Protein AF-S7NUN6-F1 (afdb_monomer_lite)

Structure (mmCIF, N/CA/C/O backbone):
data_AF-S7NUN6-F1
#
_entry.id   AF-S7NUN6-F1
#
loop_
_atom_site.group_PDB
_atom_site.id
_atom_site.type_symbol
_atom_site.label_atom_id
_atom_site.label_alt_id
_atom_site.label_comp_id
_atom_site.label_asym_id
_atom_site.label_entity_id
_atom_site.label_seq_id
_atom_site.pdbx_PDB_ins_code
_atom_site.Cartn_x
_atom_site.Cartn_y
_atom_site.Cartn_z
_atom_site.occupancy
_atom_site.B_iso_or_equiv
_atom_site.auth_seq_id
_atom_site.auth_comp_id
_atom_site.auth_asym_id
_atom_site.auth_atom_id
_atom_site.pdbx_PDB_model_num
ATOM 1 N N . MET A 1 1 ? 0.244 4.173 14.033 1.00 89.44 1 MET A N 1
ATOM 2 C CA . MET A 1 1 ? -1.055 3.771 13.438 1.00 89.44 1 MET A CA 1
ATOM 3 C C . MET A 1 1 ? -2.215 4.070 14.369 1.00 89.44 1 MET A C 1
ATOM 5 O O . MET A 1 1 ? -3.162 4.716 13.944 1.00 89.44 1 MET A O 1
ATOM 9 N N . THR A 1 2 ? -2.146 3.615 15.618 1.00 91.19 2 THR A N 1
ATOM 10 C CA . THR A 1 2 ? -3.173 3.882 16.636 1.00 91.19 2 THR A CA 1
ATOM 11 C C . THR A 1 2 ? -2.668 4.737 17.794 1.00 91.19 2 THR A C 1
ATOM 13 O O . THR A 1 2 ? -3.481 5.229 18.556 1.00 91.19 2 THR A O 1
ATOM 16 N N . GLN A 1 3 ? -1.354 4.930 17.935 1.00 90.62 3 GLN A N 1
ATOM 17 C CA . GLN A 1 3 ? -0.748 5.751 18.981 1.00 90.62 3 GLN A CA 1
ATOM 18 C C . GLN A 1 3 ? 0.265 6.749 18.391 1.00 90.62 3 GLN A C 1
ATOM 20 O O . GLN A 1 3 ? 0.891 6.427 17.373 1.00 90.62 3 GLN A O 1
ATOM 25 N N . PRO A 1 4 ? 0.436 7.930 19.023 1.00 92.12 4 PRO A N 1
ATOM 26 C CA . PRO A 1 4 ? -0.427 8.459 20.090 1.00 92.12 4 PRO A CA 1
ATOM 27 C C . PRO A 1 4 ? -1.812 8.879 19.561 1.00 92.12 4 PRO A C 1
ATOM 29 O O . PRO A 1 4 ? -2.759 8.923 20.336 1.00 92.12 4 PRO A O 1
ATOM 32 N N . TRP A 1 5 ? -1.944 9.069 18.243 1.00 95.00 5 TRP A N 1
ATOM 33 C CA . TRP A 1 5 ? -3.199 9.366 17.548 1.00 95.00 5 TRP A CA 1
ATOM 34 C C . TRP A 1 5 ? -3.674 8.197 16.676 1.00 95.00 5 TRP A C 1
ATOM 36 O O . TRP A 1 5 ? -2.878 7.407 16.156 1.00 95.00 5 TRP A O 1
ATOM 46 N N . CYS A 1 6 ? -4.986 8.128 16.467 1.00 96.19 6 CYS A N 1
ATOM 47 C CA . CYS A 1 6 ? -5.628 7.230 15.517 1.00 96.19 6 CYS A CA 1
ATOM 48 C C . CYS A 1 6 ? -5.472 7.787 14.098 1.00 96.19 6 CYS A C 1
ATOM 50 O O . CYS A 1 6 ? -5.978 8.869 13.796 1.00 96.19 6 CYS A O 1
ATOM 52 N N . LYS A 1 7 ? -4.789 7.052 13.214 1.00 95.62 7 LYS A N 1
ATOM 53 C CA . LYS A 1 7 ? -4.698 7.419 11.795 1.00 95.62 7 LYS A CA 1
ATOM 54 C C . LYS A 1 7 ? -6.099 7.415 11.187 1.00 95.62 7 LYS A C 1
ATOM 56 O O . LYS A 1 7 ? -6.849 6.469 11.385 1.00 95.62 7 LYS A O 1
ATOM 61 N N . GLU A 1 8 ? -6.447 8.448 10.430 1.00 96.38 8 GLU A N 1
ATOM 62 C CA . GLU A 1 8 ? -7.792 8.568 9.858 1.00 96.38 8 GLU A CA 1
ATOM 63 C C . GLU A 1 8 ? -8.106 7.452 8.849 1.00 96.38 8 GLU A C 1
ATOM 65 O O . GLU A 1 8 ? -9.211 6.911 8.839 1.00 96.38 8 GLU A O 1
ATOM 70 N N . LEU A 1 9 ? -7.121 7.081 8.028 1.00 95.81 9 LEU A N 1
ATOM 71 C CA . LEU A 1 9 ? -7.280 6.109 6.954 1.00 95.81 9 LEU A CA 1
ATOM 72 C C . LEU A 1 9 ? -6.065 5.190 6.853 1.00 95.81 9 LEU A C 1
ATOM 74 O O . LEU A 1 9 ? -4.922 5.655 6.849 1.00 95.81 9 LEU A O 1
ATOM 78 N N . ASN A 1 10 ? -6.297 3.887 6.725 1.00 96.69 10 ASN A N 1
ATOM 79 C CA . ASN A 1 10 ? -5.252 2.933 6.381 1.00 96.69 10 ASN A CA 1
ATOM 80 C C . ASN A 1 10 ? -5.735 1.891 5.385 1.00 96.69 10 ASN A C 1
ATOM 82 O O . ASN A 1 10 ? -6.844 1.396 5.524 1.00 96.69 10 ASN A O 1
ATOM 86 N N . THR A 1 11 ? -4.864 1.483 4.473 1.00 97.62 11 THR A N 1
ATOM 87 C CA . THR A 1 11 ? -5.144 0.407 3.523 1.00 97.62 11 THR A CA 1
ATOM 88 C C . THR A 1 11 ? -4.221 -0.770 3.810 1.00 97.62 11 THR A C 1
ATOM 90 O O . THR A 1 11 ? -3.019 -0.587 3.995 1.00 97.62 11 THR A O 1
ATOM 93 N N . PHE A 1 12 ? -4.781 -1.974 3.866 1.00 97.88 12 PHE A N 1
ATOM 94 C CA . PHE A 1 12 ? -4.043 -3.233 3.885 1.00 97.88 12 PHE A CA 1
ATOM 95 C C . PHE A 1 12 ? -4.167 -3.886 2.515 1.00 97.88 12 PHE A C 1
ATOM 97 O O . PHE A 1 12 ? -5.282 -4.023 2.022 1.00 97.88 12 PHE A O 1
ATOM 104 N N . ILE A 1 13 ? -3.044 -4.276 1.916 1.00 98.00 13 ILE A N 1
ATOM 105 C CA . ILE A 1 13 ? -3.010 -5.029 0.660 1.00 98.00 13 ILE A CA 1
ATOM 106 C C . ILE A 1 13 ? -2.949 -6.521 1.003 1.00 98.00 13 ILE A C 1
ATOM 108 O O . ILE A 1 13 ? -2.105 -6.935 1.796 1.00 98.00 13 ILE A O 1
ATOM 112 N N . HIS A 1 14 ? -3.835 -7.319 0.409 1.00 97.88 14 HIS A N 1
ATOM 113 C CA . HIS A 1 14 ? -3.952 -8.767 0.619 1.00 97.88 14 HIS A CA 1
ATOM 114 C C . HIS A 1 14 ? -3.270 -9.549 -0.497 1.00 97.88 14 HIS A C 1
ATOM 116 O O . HIS A 1 14 ? -3.876 -10.405 -1.135 1.00 97.88 14 HIS A O 1
ATOM 122 N N . GLU A 1 15 ? -2.001 -9.237 -0.726 1.00 97.31 15 GLU A N 1
ATOM 123 C CA . GLU A 1 15 ? -1.157 -9.894 -1.718 1.00 97.31 15 GLU A CA 1
ATOM 124 C C . GLU A 1 15 ? 0.175 -10.291 -1.079 1.00 97.31 15 GLU A C 1
ATOM 126 O O . GLU A 1 15 ? 0.577 -9.752 -0.047 1.00 97.31 15 GLU A O 1
ATOM 131 N N . ASN A 1 16 ? 0.878 -11.242 -1.690 1.00 97.25 16 ASN A N 1
ATOM 132 C CA . ASN A 1 16 ? 2.222 -11.594 -1.241 1.00 97.25 16 ASN A CA 1
ATOM 133 C C . ASN A 1 16 ? 3.250 -10.525 -1.670 1.00 97.25 16 ASN A C 1
ATOM 135 O O . ASN A 1 16 ? 3.025 -9.755 -2.607 1.00 97.25 16 ASN A O 1
ATOM 139 N N . ASN A 1 17 ? 4.418 -10.510 -1.022 1.00 95.12 17 ASN A N 1
ATOM 140 C CA . ASN A 1 17 ? 5.466 -9.532 -1.329 1.00 95.12 17 ASN A CA 1
ATOM 141 C C . ASN A 1 17 ? 5.938 -9.585 -2.789 1.00 95.12 17 ASN A C 1
ATOM 143 O O . ASN A 1 17 ? 6.282 -8.545 -3.337 1.00 95.12 17 ASN A O 1
ATOM 147 N N . SER A 1 18 ? 5.959 -10.760 -3.428 1.00 95.69 18 SER A N 1
ATOM 148 C CA . SER A 1 18 ? 6.372 -10.878 -4.833 1.00 95.69 18 SER A CA 1
ATOM 149 C C . SER A 1 18 ? 5.395 -10.163 -5.765 1.00 95.69 18 SER A C 1
ATOM 151 O O . SER A 1 18 ? 5.829 -9.443 -6.660 1.00 95.69 18 SER A O 1
ATOM 153 N N . THR A 1 19 ? 4.089 -10.314 -5.535 1.00 96.25 19 THR A N 1
ATOM 154 C CA . THR A 1 19 ? 3.038 -9.613 -6.277 1.00 96.25 19 THR A CA 1
ATOM 155 C C . THR A 1 19 ? 3.164 -8.106 -6.084 1.00 96.25 19 THR A C 1
ATOM 157 O O . THR A 1 19 ? 3.188 -7.373 -7.067 1.00 96.25 19 THR A O 1
ATOM 160 N N . ILE A 1 20 ? 3.331 -7.632 -4.844 1.00 96.62 20 ILE A N 1
ATOM 161 C CA . ILE A 1 20 ? 3.475 -6.193 -4.571 1.00 96.62 20 ILE A CA 1
ATOM 162 C C . ILE A 1 20 ? 4.754 -5.642 -5.222 1.00 96.62 20 ILE A C 1
ATOM 164 O O . ILE A 1 20 ? 4.709 -4.605 -5.875 1.00 96.62 20 ILE A O 1
ATOM 168 N N . ASN A 1 21 ? 5.880 -6.353 -5.120 1.00 96.81 21 ASN A N 1
ATOM 169 C CA . ASN A 1 21 ? 7.136 -5.949 -5.759 1.00 96.81 21 ASN A CA 1
ATOM 170 C C . ASN A 1 21 ? 7.024 -5.915 -7.2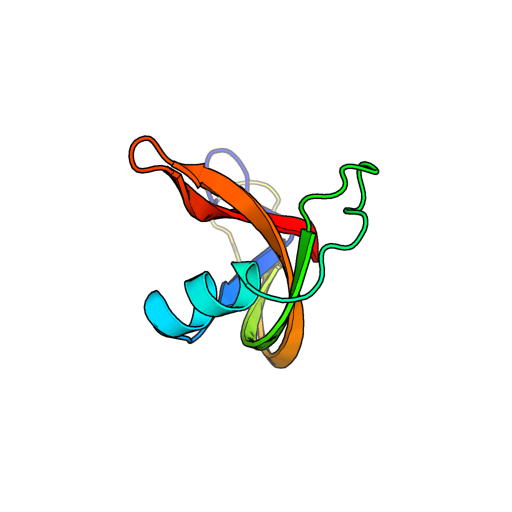90 1.00 96.81 21 ASN A C 1
ATOM 172 O O . ASN A 1 21 ? 7.645 -5.070 -7.930 1.00 96.81 21 ASN A O 1
ATOM 176 N N . SER A 1 22 ? 6.225 -6.806 -7.888 1.00 97.19 22 SER A N 1
ATOM 177 C CA . SER A 1 22 ? 6.030 -6.841 -9.341 1.00 97.19 22 SER A CA 1
ATOM 178 C C . SER A 1 22 ? 5.374 -5.564 -9.878 1.00 97.19 22 SER A C 1
ATOM 180 O O . SER A 1 22 ? 5.674 -5.154 -10.997 1.00 97.19 22 SER A O 1
ATOM 182 N N . ILE A 1 23 ? 4.578 -4.867 -9.055 1.00 98.12 23 ILE A N 1
ATOM 183 C CA . ILE A 1 23 ? 3.974 -3.575 -9.415 1.00 98.12 23 ILE A CA 1
ATOM 184 C C . ILE A 1 23 ? 5.060 -2.534 -9.709 1.00 98.12 23 ILE A C 1
ATOM 186 O O . ILE A 1 23 ? 4.905 -1.752 -10.640 1.00 98.12 23 ILE A O 1
ATOM 190 N N . CYS A 1 24 ? 6.200 -2.569 -9.011 1.00 97.94 24 CYS A N 1
ATOM 191 C CA . CYS A 1 24 ? 7.327 -1.667 -9.274 1.00 97.94 24 CYS A CA 1
ATOM 192 C C . CYS A 1 24 ? 7.955 -1.850 -10.668 1.00 97.94 24 CYS A C 1
ATOM 194 O O . CYS A 1 24 ? 8.727 -1.006 -11.109 1.00 97.94 24 CYS A O 1
ATOM 196 N N . SER A 1 25 ? 7.649 -2.950 -11.366 1.00 96.88 25 SER A N 1
ATOM 197 C CA . SER A 1 25 ? 8.093 -3.184 -12.748 1.00 96.88 25 SER A CA 1
ATOM 198 C C . SER A 1 25 ? 7.122 -2.620 -13.793 1.00 96.88 25 SER A C 1
ATOM 200 O O . SER A 1 25 ? 7.432 -2.637 -14.984 1.00 96.88 25 SER A O 1
ATOM 202 N N . ASN A 1 26 ? 5.953 -2.118 -13.377 1.00 97.75 26 ASN A N 1
ATOM 203 C CA . ASN A 1 26 ? 5.004 -1.470 -14.278 1.00 97.75 26 ASN A CA 1
ATOM 204 C C . ASN A 1 26 ? 5.523 -0.101 -14.729 1.00 97.75 26 ASN A C 1
ATOM 206 O O . ASN A 1 26 ? 6.488 0.443 -14.191 1.00 97.75 26 ASN A O 1
ATOM 210 N N . ARG A 1 27 ? 4.859 0.492 -15.724 1.00 97.38 27 ARG A N 1
ATOM 211 C CA . ARG A 1 27 ? 5.189 1.835 -16.215 1.00 97.38 27 ARG A CA 1
ATOM 212 C C . ARG A 1 27 ? 5.229 2.848 -15.059 1.00 97.38 27 ARG A C 1
ATOM 214 O O . ARG A 1 27 ? 4.260 2.953 -14.312 1.00 97.38 27 ARG A O 1
ATOM 221 N N . SER A 1 28 ? 6.313 3.623 -14.985 1.00 97.88 28 SER A N 1
ATOM 222 C CA . SER A 1 28 ? 6.420 4.760 -14.065 1.00 97.88 28 SER A CA 1
ATOM 223 C C . SER A 1 28 ? 5.414 5.861 -14.427 1.00 97.88 28 SER A C 1
ATOM 225 O O . SER A 1 28 ? 5.247 6.230 -15.598 1.00 97.88 28 SER A O 1
ATOM 227 N N . ILE A 1 29 ? 4.747 6.376 -13.399 1.00 98.12 29 ILE A N 1
ATOM 228 C CA . ILE A 1 29 ? 3.778 7.466 -13.435 1.00 98.12 29 ILE A CA 1
ATOM 229 C C . ILE A 1 29 ? 4.103 8.496 -12.337 1.00 98.12 29 ILE A C 1
ATOM 231 O O . ILE A 1 29 ? 4.811 8.172 -11.377 1.00 98.12 29 ILE A O 1
ATOM 235 N N . PRO A 1 30 ? 3.599 9.739 -12.444 1.00 98.12 30 PRO A N 1
ATOM 236 C CA . PRO A 1 30 ? 3.751 10.719 -11.375 1.00 98.12 30 PRO A CA 1
ATOM 237 C C . PRO A 1 30 ? 2.954 10.323 -10.120 1.00 98.12 30 PRO A C 1
ATOM 239 O O . PRO A 1 30 ? 1.777 9.974 -10.209 1.00 98.12 30 PRO A O 1
ATOM 242 N N . CYS A 1 31 ? 3.588 10.425 -8.953 1.00 98.31 31 CYS A N 1
ATOM 243 C CA . CYS A 1 31 ? 2.954 10.369 -7.635 1.00 98.31 31 CYS A CA 1
ATOM 244 C C . CYS A 1 31 ? 2.154 11.652 -7.335 1.00 98.31 31 CYS A C 1
ATOM 246 O O . CYS A 1 31 ? 2.274 12.652 -8.050 1.00 98.31 31 CYS A O 1
ATOM 248 N N . LYS A 1 32 ? 1.396 11.684 -6.227 1.00 97.25 32 LYS A N 1
ATOM 249 C CA . LYS A 1 32 ? 0.700 12.907 -5.769 1.00 97.25 32 LYS A CA 1
ATOM 250 C C . LYS A 1 32 ? 1.636 14.082 -5.495 1.00 97.25 32 LYS A C 1
ATOM 252 O O . LYS A 1 32 ? 1.222 15.228 -5.643 1.00 97.25 32 LYS A O 1
ATOM 257 N N . ASP A 1 33 ? 2.871 13.805 -5.084 1.00 96.12 33 ASP A N 1
ATOM 258 C CA . ASP A 1 33 ? 3.904 14.816 -4.838 1.00 96.12 33 ASP A CA 1
ATOM 259 C C . ASP A 1 33 ? 4.696 15.203 -6.105 1.00 96.12 33 ASP A C 1
ATOM 261 O O . ASP A 1 33 ? 5.592 16.043 -6.038 1.00 96.12 33 ASP A O 1
ATOM 265 N N . GLY A 1 34 ? 4.365 14.614 -7.261 1.00 96.38 34 GLY A N 1
ATOM 266 C CA . GLY A 1 34 ? 4.993 14.882 -8.553 1.00 96.38 34 GLY A CA 1
ATOM 267 C C . GLY A 1 34 ? 6.239 14.046 -8.862 1.00 96.38 34 GLY A C 1
ATOM 268 O O . GLY A 1 34 ? 6.764 14.154 -9.972 1.00 96.38 34 GLY A O 1
ATOM 269 N N . ARG A 1 35 ? 6.721 13.197 -7.943 1.00 97.31 35 ARG A N 1
ATOM 270 C CA . ARG A 1 35 ? 7.849 12.294 -8.229 1.00 97.31 35 ARG A CA 1
ATOM 271 C C . ARG A 1 35 ? 7.464 11.251 -9.277 1.00 97.31 35 ARG A C 1
ATOM 273 O O . ARG A 1 35 ? 6.369 10.705 -9.246 1.00 97.31 35 ARG A O 1
ATOM 280 N N . MET A 1 36 ? 8.386 10.936 -10.184 1.00 97.50 36 MET A N 1
ATOM 281 C CA . MET A 1 36 ? 8.191 9.953 -11.264 1.00 97.50 36 MET A CA 1
ATOM 282 C C . MET A 1 36 ? 8.635 8.537 -10.854 1.00 97.50 36 MET A C 1
ATOM 284 O O . MET A 1 36 ? 9.335 7.857 -11.604 1.00 97.50 36 MET A O 1
ATOM 288 N N . ASN A 1 37 ? 8.273 8.097 -9.650 1.00 98.25 37 ASN A N 1
ATOM 289 C CA . ASN A 1 37 ? 8.606 6.767 -9.122 1.00 98.25 37 ASN A CA 1
ATOM 290 C C . ASN A 1 37 ? 7.370 5.994 -8.626 1.00 98.25 37 ASN A C 1
ATOM 292 O O . ASN A 1 37 ? 7.504 5.050 -7.849 1.00 98.25 37 ASN A O 1
ATOM 296 N N . CYS A 1 38 ? 6.168 6.393 -9.055 1.00 98.56 38 CYS A N 1
ATOM 297 C CA . CYS A 1 38 ? 4.935 5.681 -8.746 1.00 98.56 38 CYS A CA 1
ATOM 298 C C . CYS A 1 38 ? 4.559 4.681 -9.837 1.00 98.56 38 CYS A C 1
ATOM 300 O O . CYS A 1 38 ? 4.842 4.880 -11.016 1.00 98.56 38 CYS A O 1
ATOM 302 N N . HIS A 1 39 ? 3.875 3.618 -9.431 1.00 98.50 39 HIS A N 1
ATOM 303 C CA . HIS A 1 39 ? 3.432 2.535 -10.298 1.00 98.50 39 HIS A CA 1
ATOM 304 C C . HIS A 1 39 ? 2.030 2.082 -9.877 1.00 98.50 39 HIS A C 1
ATOM 306 O O . HIS A 1 39 ? 1.730 2.027 -8.681 1.00 98.50 39 HIS A O 1
ATOM 312 N N . GLU A 1 40 ? 1.167 1.763 -10.847 1.00 98.00 40 GLU A N 1
ATOM 313 C CA . GLU A 1 40 ? -0.192 1.268 -10.583 1.00 98.00 40 GLU A CA 1
ATOM 314 C C . GLU A 1 40 ? -0.292 -0.246 -10.748 1.00 98.00 40 GLU A C 1
ATOM 316 O O . GLU A 1 40 ? 0.325 -0.823 -11.644 1.00 98.00 40 GLU A O 1
ATOM 321 N N . GLY A 1 41 ? -1.105 -0.886 -9.910 1.00 97.62 41 GLY A N 1
ATOM 322 C CA . GLY A 1 41 ? -1.437 -2.303 -10.029 1.00 97.62 41 GLY A CA 1
ATOM 323 C C . GLY A 1 41 ? -2.749 -2.640 -9.328 1.00 97.62 41 GLY A C 1
ATOM 324 O O . GLY A 1 41 ? -3.088 -2.031 -8.313 1.00 97.62 41 GLY A O 1
ATOM 325 N N . GLU A 1 42 ? -3.490 -3.604 -9.871 1.00 97.81 42 GLU A N 1
ATOM 326 C CA . GLU A 1 42 ? -4.739 -4.081 -9.278 1.00 97.81 42 GLU A CA 1
ATOM 327 C C . GLU A 1 42 ? -4.450 -5.107 -8.182 1.00 97.81 42 GLU A C 1
ATOM 329 O O . GLU A 1 42 ? -3.761 -6.100 -8.414 1.00 97.81 42 GLU A O 1
ATOM 334 N N . VAL A 1 43 ? -4.982 -4.869 -6.984 1.00 97.88 43 VAL A N 1
ATOM 335 C CA . VAL A 1 43 ? -4.788 -5.751 -5.828 1.00 97.88 43 VAL A CA 1
ATOM 336 C C . VAL A 1 43 ? -6.041 -5.812 -4.963 1.00 97.88 43 VAL A C 1
ATOM 338 O O . VAL A 1 43 ? -6.880 -4.902 -4.961 1.00 97.88 43 VAL A O 1
ATOM 341 N N . ARG A 1 44 ? -6.163 -6.883 -4.174 1.00 98.31 44 ARG A N 1
ATOM 342 C CA . ARG A 1 44 ? -7.178 -6.968 -3.118 1.00 98.31 44 ARG A CA 1
ATOM 343 C C . ARG A 1 44 ? -6.753 -6.139 -1.918 1.00 98.31 44 ARG A C 1
ATOM 345 O O . ARG A 1 44 ? -5.617 -6.242 -1.461 1.00 98.31 44 ARG A O 1
ATOM 352 N N . ILE A 1 45 ? -7.675 -5.356 -1.367 1.00 98.31 45 ILE A N 1
ATOM 353 C CA . ILE A 1 45 ? -7.406 -4.488 -0.222 1.00 98.31 45 ILE A CA 1
ATOM 354 C C . ILE A 1 45 ? -8.495 -4.544 0.850 1.00 98.31 45 ILE A C 1
ATOM 356 O O . ILE A 1 45 ? -9.653 -4.860 0.573 1.00 98.31 45 ILE A O 1
ATOM 360 N N . THR A 1 46 ? -8.126 -4.129 2.062 1.00 98.50 46 THR A N 1
ATOM 361 C CA . THR A 1 46 ? -9.055 -3.622 3.077 1.00 98.50 46 THR A CA 1
ATOM 362 C C . THR A 1 46 ? -8.691 -2.187 3.426 1.00 98.50 46 THR A C 1
ATOM 364 O O . THR A 1 46 ? -7.610 -1.929 3.953 1.00 98.50 46 THR A O 1
ATOM 367 N N . GLU A 1 47 ? -9.610 -1.258 3.185 1.00 97.94 47 GLU A N 1
ATOM 368 C CA . GLU A 1 47 ? -9.520 0.119 3.669 1.00 97.94 47 GLU A CA 1
ATOM 369 C C . GLU A 1 47 ? -10.180 0.219 5.054 1.00 97.94 47 GLU A C 1
ATOM 371 O O . GLU A 1 47 ? -11.331 -0.175 5.241 1.00 97.94 47 GLU A O 1
ATOM 376 N N . CYS A 1 48 ? -9.449 0.744 6.033 1.00 97.81 48 CYS A N 1
ATOM 377 C CA . CYS A 1 48 ? -9.880 0.976 7.405 1.00 97.81 48 CYS A CA 1
ATOM 378 C C . CYS A 1 48 ? -9.980 2.481 7.650 1.00 97.81 48 CYS A C 1
ATOM 380 O O . CYS A 1 48 ? -8.959 3.165 7.751 1.00 97.81 48 CYS A O 1
ATOM 382 N N . ARG A 1 49 ? -11.206 2.987 7.788 1.00 97.50 49 ARG A N 1
ATOM 383 C CA . ARG A 1 49 ? -11.486 4.395 8.094 1.00 97.50 49 ARG A CA 1
ATOM 384 C C . ARG A 1 49 ? -11.842 4.559 9.564 1.00 97.50 49 ARG A C 1
ATOM 386 O O . ARG A 1 49 ? -12.714 3.842 10.054 1.00 97.50 49 ARG A O 1
ATOM 393 N N . ASN A 1 50 ? -11.182 5.478 10.261 1.00 97.19 50 ASN A N 1
ATOM 394 C CA . ASN A 1 50 ? -11.504 5.796 11.648 1.00 97.19 50 ASN A CA 1
ATOM 395 C C . ASN A 1 50 ? -12.929 6.368 11.723 1.00 97.19 50 ASN A C 1
ATOM 397 O O . ASN A 1 50 ? -13.285 7.269 10.967 1.00 97.19 50 ASN A O 1
ATOM 401 N N . ILE A 1 51 ? -13.737 5.828 12.629 1.00 96.25 51 ILE A N 1
ATOM 402 C CA . ILE A 1 51 ? -15.111 6.270 12.916 1.00 96.25 51 ILE A CA 1
ATOM 403 C C . ILE A 1 51 ? -15.261 6.762 14.361 1.00 96.25 51 ILE A C 1
ATOM 405 O O . ILE A 1 51 ? -16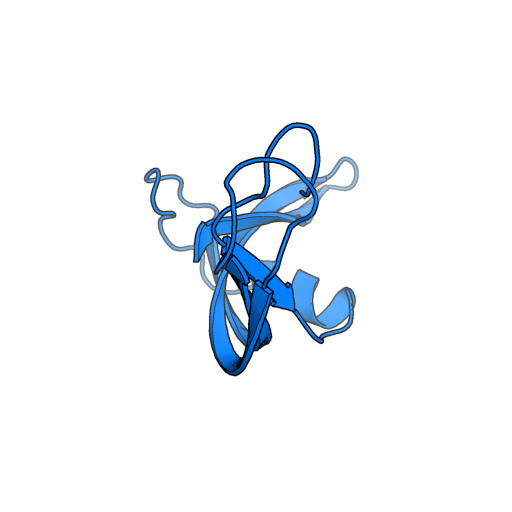.363 7.081 14.797 1.00 96.25 51 ILE A O 1
ATOM 409 N N . GLY A 1 52 ? -14.164 6.759 15.123 1.00 90.25 52 GLY A N 1
ATOM 410 C CA . GLY A 1 52 ? -14.137 7.121 16.531 1.00 90.25 52 GLY A CA 1
ATOM 411 C C . GLY A 1 52 ? -13.309 8.371 16.805 1.00 90.25 52 GLY A C 1
ATOM 412 O O . GLY A 1 52 ? -13.171 9.272 15.980 1.00 90.25 52 GLY A O 1
ATOM 413 N N . LYS A 1 53 ? -12.754 8.423 18.015 1.00 89.75 53 LYS A N 1
ATOM 414 C CA . LYS A 1 53 ? -11.929 9.536 18.489 1.00 89.75 53 LYS A CA 1
ATOM 415 C C . LYS A 1 53 ? -10.596 9.607 17.734 1.00 89.75 53 LYS A C 1
ATOM 417 O O . LYS A 1 53 ? -10.140 8.639 17.127 1.00 89.75 53 LYS A O 1
ATOM 422 N N . THR A 1 54 ? -9.942 10.762 17.820 1.00 89.00 54 THR A N 1
ATOM 423 C CA . THR A 1 54 ? -8.574 10.980 17.320 1.00 89.00 54 THR A CA 1
ATOM 424 C C . THR A 1 54 ? -7.504 10.383 18.239 1.00 89.00 54 THR A C 1
ATOM 426 O O . THR A 1 54 ? -6.372 10.194 17.805 1.00 89.00 54 THR A O 1
ATOM 429 N N . MET A 1 55 ? -7.858 10.051 19.484 1.00 92.19 55 MET A N 1
ATOM 430 C CA . MET A 1 55 ? -6.996 9.420 20.488 1.00 92.19 55 MET A CA 1
ATOM 431 C C . MET A 1 55 ? -7.544 8.038 20.881 1.00 92.19 55 MET A C 1
ATOM 433 O O . MET A 1 55 ? -8.765 7.854 20.858 1.00 92.19 55 MET A O 1
ATOM 437 N N . PRO A 1 56 ? -6.683 7.086 21.287 1.00 92.25 56 PRO A N 1
ATOM 438 C CA . PRO A 1 56 ? -7.093 5.767 21.757 1.00 92.25 56 PRO A CA 1
ATOM 439 C C . PRO A 1 56 ? -8.175 5.780 22.849 1.00 92.25 56 PRO A C 1
ATOM 441 O O . PRO A 1 56 ? -8.175 6.674 23.699 1.00 92.25 56 PRO A O 1
ATOM 444 N N . PRO A 1 57 ? -9.043 4.752 22.895 1.00 93.81 57 PRO A N 1
ATOM 445 C CA . PRO A 1 57 ? -9.109 3.608 21.975 1.00 93.81 57 PRO A CA 1
ATOM 446 C C . PRO A 1 57 ? -9.713 3.973 20.602 1.00 93.81 57 PRO A C 1
ATOM 448 O O . PRO A 1 57 ? -10.719 4.674 20.519 1.00 93.81 57 PRO A O 1
ATOM 451 N N . CYS A 1 58 ? -9.097 3.479 19.519 1.00 95.25 58 CYS A N 1
ATOM 452 C CA . CYS A 1 58 ? -9.519 3.753 18.139 1.00 95.25 58 CYS A CA 1
ATOM 453 C C . CYS A 1 58 ? -10.613 2.777 17.672 1.00 95.25 58 CYS A C 1
ATOM 455 O O . CYS A 1 58 ? -10.605 1.608 18.052 1.00 95.25 58 CYS A O 1
A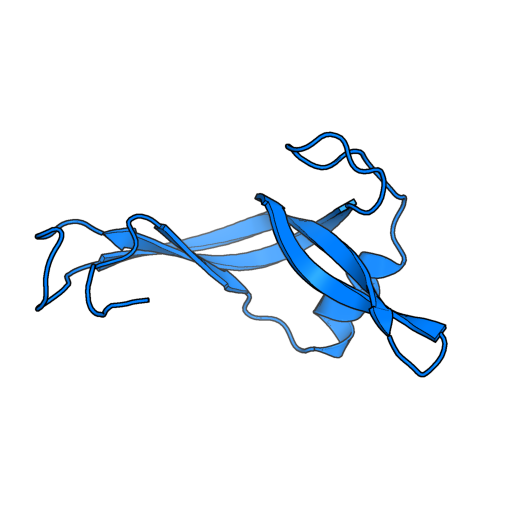TOM 457 N N . SER A 1 59 ? -11.513 3.220 16.792 1.00 95.94 59 SER A N 1
ATOM 458 C CA . SER A 1 59 ? -12.545 2.373 16.173 1.00 95.94 59 SER A CA 1
ATOM 459 C C . SER A 1 59 ? -12.561 2.594 14.668 1.00 95.94 59 SER A C 1
ATOM 461 O O . SER A 1 59 ? -12.609 3.735 14.222 1.00 95.94 59 SER A O 1
ATOM 463 N N . TYR A 1 60 ? -12.532 1.518 13.884 1.00 97.31 60 TYR A N 1
ATOM 464 C CA . TYR A 1 60 ? -12.426 1.594 12.427 1.00 97.31 60 TYR A CA 1
ATOM 465 C C . TYR A 1 60 ? -13.575 0.859 11.744 1.00 97.31 60 TYR A C 1
ATOM 467 O O . TYR A 1 60 ? -13.979 -0.216 12.182 1.00 97.31 60 TYR A O 1
ATOM 475 N N . LYS A 1 61 ? -14.049 1.411 10.626 1.00 98.06 61 LYS A N 1
ATOM 476 C CA . LYS A 1 61 ? -14.907 0.717 9.666 1.00 98.06 61 LYS A CA 1
ATOM 477 C C . LYS A 1 61 ? -14.041 0.154 8.543 1.00 98.06 61 LYS A C 1
ATOM 479 O O . LYS A 1 61 ? -13.339 0.912 7.873 1.00 98.06 61 LYS A O 1
ATOM 484 N N . ALA A 1 62 ? -14.104 -1.160 8.348 1.00 98.12 62 ALA A N 1
ATOM 485 C CA . ALA A 1 62 ? -13.392 -1.861 7.286 1.00 98.12 62 ALA A CA 1
ATOM 486 C C . ALA A 1 62 ? -14.253 -1.969 6.018 1.00 98.12 62 ALA A C 1
ATOM 488 O O . ALA A 1 62 ? -15.442 -2.276 6.100 1.00 98.12 62 ALA A O 1
ATOM 489 N N . THR A 1 63 ? -13.645 -1.748 4.855 1.00 98.38 63 THR A N 1
ATOM 490 C CA . THR A 1 63 ? -14.253 -1.972 3.537 1.00 98.38 63 THR A CA 1
ATOM 491 C C . THR A 1 63 ? -13.285 -2.780 2.680 1.00 98.38 63 THR A C 1
ATOM 493 O O . THR A 1 63 ? -12.178 -2.322 2.400 1.00 98.38 63 THR A O 1
ATOM 496 N N . ALA A 1 64 ? -13.686 -3.988 2.285 1.00 98.44 64 ALA A N 1
ATOM 497 C CA . ALA A 1 64 ? -12.904 -4.838 1.392 1.00 98.44 64 ALA A CA 1
ATOM 498 C C . ALA A 1 64 ? -13.260 -4.545 -0.071 1.00 98.44 64 ALA A C 1
ATOM 500 O O . ALA A 1 64 ? -14.431 -4.356 -0.399 1.00 98.44 64 ALA A O 1
ATOM 501 N N . SER A 1 65 ? -12.261 -4.505 -0.948 1.00 98.19 65 SER A N 1
ATOM 502 C CA . SER A 1 65 ? -12.462 -4.329 -2.392 1.00 98.19 65 SER A CA 1
ATOM 503 C C . SER A 1 65 ? -11.251 -4.825 -3.183 1.00 98.19 65 SER A C 1
ATOM 505 O O . SER A 1 65 ? -10.195 -5.083 -2.611 1.00 98.19 65 SER A O 1
ATOM 507 N N . THR A 1 66 ? -11.406 -4.962 -4.498 1.00 98.25 66 THR A N 1
ATOM 508 C CA . THR A 1 66 ? -10.284 -5.091 -5.441 1.00 98.25 66 THR A CA 1
ATOM 509 C C . THR A 1 66 ? -10.212 -3.785 -6.220 1.00 98.25 66 THR A C 1
ATOM 511 O O . THR A 1 66 ? -11.244 -3.341 -6.724 1.00 98.25 66 THR A O 1
ATOM 514 N N . ARG A 1 67 ? -9.050 -3.126 -6.249 1.00 96.88 67 ARG A N 1
ATOM 515 C CA . ARG A 1 67 ? -8.875 -1.858 -6.974 1.00 96.88 67 ARG A CA 1
ATOM 516 C C . ARG A 1 67 ? -7.432 -1.654 -7.420 1.00 96.88 67 ARG A C 1
ATOM 518 O O . ARG A 1 67 ? -6.518 -2.246 -6.847 1.00 96.88 67 ARG A O 1
ATOM 525 N N . ASN A 1 68 ? -7.239 -0.745 -8.374 1.00 97.19 68 ASN A N 1
ATOM 526 C CA . ASN A 1 68 ? -5.918 -0.202 -8.678 1.00 97.19 68 ASN A CA 1
ATOM 527 C C . ASN A 1 68 ? -5.413 0.636 -7.503 1.00 97.19 68 ASN A C 1
AT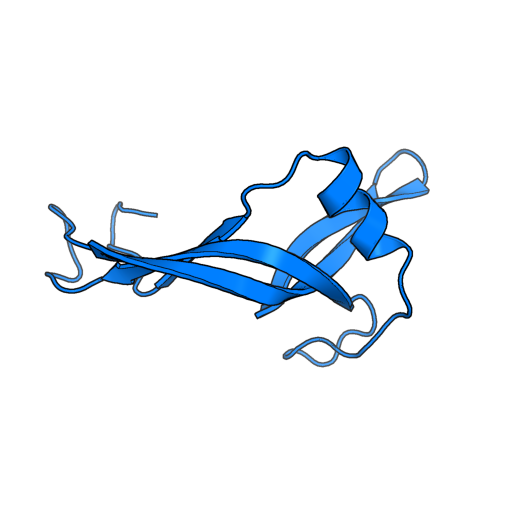OM 529 O O . ASN A 1 68 ? -6.100 1.554 -7.047 1.00 97.19 68 ASN A O 1
ATOM 533 N N . VAL A 1 69 ? -4.214 0.309 -7.032 1.00 97.69 69 VAL A N 1
ATOM 534 C CA . VAL A 1 69 ? -3.460 1.104 -6.062 1.00 97.69 69 VAL A CA 1
ATOM 535 C C . VAL A 1 69 ? -2.261 1.731 -6.747 1.00 97.69 69 VAL A C 1
ATOM 537 O O . VAL A 1 69 ? -1.731 1.169 -7.706 1.00 97.69 69 VAL A O 1
ATOM 540 N N . THR A 1 70 ? -1.815 2.868 -6.234 1.00 98.44 70 THR A N 1
ATOM 541 C CA . THR A 1 70 ? -0.563 3.500 -6.642 1.00 98.44 70 THR A CA 1
ATOM 542 C C . THR A 1 70 ? 0.450 3.363 -5.512 1.00 98.44 70 THR A C 1
ATOM 544 O O . THR A 1 70 ? 0.189 3.784 -4.382 1.00 98.44 70 TH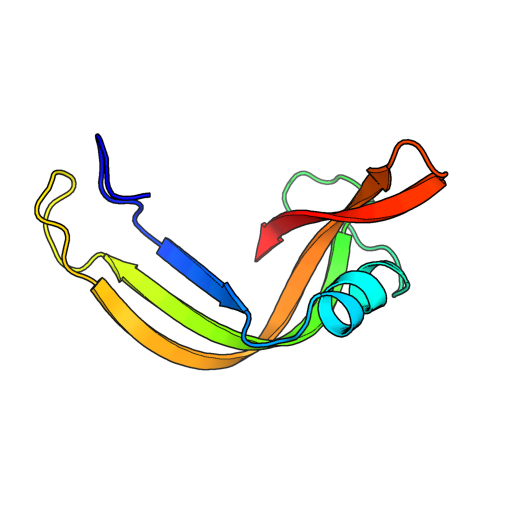R A O 1
ATOM 547 N N . ILE A 1 71 ? 1.616 2.792 -5.807 1.00 98.38 71 ILE A N 1
ATOM 548 C CA . ILE A 1 71 ? 2.727 2.676 -4.856 1.00 98.38 71 ILE A CA 1
ATOM 549 C C . ILE A 1 71 ? 3.969 3.354 -5.422 1.00 98.38 71 ILE A C 1
ATOM 551 O O . ILE A 1 71 ? 4.230 3.256 -6.619 1.00 98.38 71 ILE A O 1
ATOM 555 N N . ALA A 1 72 ? 4.732 4.027 -4.566 1.00 98.50 72 ALA A N 1
ATOM 556 C CA . ALA A 1 72 ? 6.051 4.526 -4.926 1.00 98.50 72 ALA A CA 1
ATOM 557 C C . ALA A 1 72 ? 7.098 3.443 -4.664 1.00 98.50 72 ALA A C 1
ATOM 559 O O . ALA A 1 72 ? 7.048 2.774 -3.622 1.00 98.50 72 ALA A O 1
ATOM 560 N N . CYS A 1 73 ? 8.046 3.299 -5.585 1.00 98.31 73 CYS A N 1
ATOM 561 C CA . CYS A 1 73 ? 9.132 2.336 -5.489 1.00 98.31 73 CYS A CA 1
ATOM 562 C C . CYS A 1 73 ? 10.488 3.029 -5.619 1.00 98.31 73 CYS A C 1
ATOM 564 O O . CYS A 1 73 ? 10.675 3.850 -6.511 1.00 98.31 73 CYS A O 1
ATOM 566 N N . ASP A 1 74 ? 11.434 2.655 -4.760 1.00 97.56 74 ASP A N 1
ATOM 567 C CA . ASP A 1 74 ? 12.817 3.138 -4.804 1.00 97.56 74 ASP A CA 1
ATOM 568 C C . ASP A 1 74 ? 13.785 1.954 -4.887 1.00 97.56 74 ASP A C 1
ATOM 570 O O . ASP A 1 74 ? 13.459 0.825 -4.504 1.00 97.56 74 ASP A O 1
ATOM 574 N N . GLU A 1 75 ? 14.991 2.205 -5.391 1.00 96.62 75 GLU A N 1
ATOM 575 C CA . GLU A 1 75 ? 16.047 1.197 -5.425 1.00 96.62 75 GLU A CA 1
ATOM 576 C C . GLU A 1 75 ? 16.559 0.892 -4.014 1.00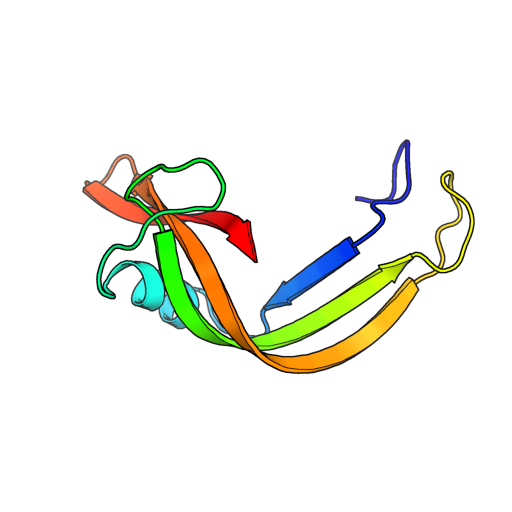 96.62 75 GLU A C 1
ATOM 578 O O . GLU A 1 75 ? 16.897 1.779 -3.228 1.00 96.62 75 GLU A O 1
ATOM 583 N N . ASN A 1 76 ? 16.653 -0.396 -3.690 1.00 94.81 76 ASN A N 1
ATOM 584 C CA . ASN A 1 76 ? 17.320 -0.850 -2.477 1.00 94.81 76 ASN A CA 1
ATOM 585 C C . ASN A 1 76 ? 18.846 -0.964 -2.670 1.00 94.81 76 ASN A C 1
ATOM 587 O O . ASN A 1 76 ? 19.380 -0.817 -3.766 1.00 94.81 76 ASN A O 1
ATOM 591 N N . HIS A 1 77 ? 19.564 -1.334 -1.605 1.00 94.38 77 HIS A N 1
ATOM 592 C CA . HIS A 1 77 ? 21.024 -1.536 -1.615 1.00 94.38 77 HIS A CA 1
ATOM 593 C C . HIS A 1 77 ? 21.539 -2.614 -2.594 1.00 94.38 77 HIS A C 1
ATOM 595 O O . HIS A 1 77 ? 22.747 -2.770 -2.743 1.00 94.38 77 HIS A O 1
ATOM 601 N N . LYS A 1 78 ? 20.649 -3.387 -3.228 1.00 94.06 78 LYS A N 1
ATOM 602 C CA . LYS A 1 78 ? 20.966 -4.409 -4.238 1.00 94.06 78 LYS A CA 1
ATOM 603 C C . LYS A 1 78 ? 20.578 -3.972 -5.658 1.00 94.06 78 LYS A C 1
ATOM 605 O O . LYS A 1 78 ? 20.629 -4.802 -6.560 1.00 94.06 78 LYS A O 1
ATOM 610 N N . GLY A 1 79 ? 20.156 -2.719 -5.851 1.00 92.38 79 GLY A N 1
ATOM 611 C CA . GLY A 1 79 ? 19.712 -2.188 -7.144 1.00 92.38 79 GLY A CA 1
ATOM 612 C C . GLY A 1 79 ? 18.348 -2.710 -7.604 1.00 92.38 79 GLY A C 1
ATOM 613 O O . GLY A 1 79 ? 18.026 -2.625 -8.783 1.00 92.38 79 GLY A O 1
ATOM 614 N N . ALA A 1 80 ? 17.547 -3.292 -6.704 1.00 94.06 80 ALA A N 1
ATOM 615 C CA . ALA A 1 80 ? 16.193 -3.738 -7.025 1.00 94.06 80 ALA A CA 1
ATOM 616 C C . ALA A 1 80 ? 15.164 -2.710 -6.543 1.00 94.06 80 ALA A C 1
ATOM 618 O O . ALA A 1 80 ? 15.231 -2.275 -5.389 1.00 94.06 80 ALA A O 1
ATOM 619 N N . LEU A 1 81 ? 14.196 -2.369 -7.399 1.00 96.06 81 LEU A N 1
ATOM 620 C CA . LEU A 1 81 ? 13.059 -1.531 -7.020 1.00 96.06 81 LEU A CA 1
ATOM 621 C C . LEU A 1 81 ? 12.175 -2.263 -6.010 1.00 96.06 81 LEU A C 1
ATOM 623 O O . LEU A 1 81 ? 11.758 -3.402 -6.234 1.00 96.06 81 LEU A O 1
ATOM 627 N N . VAL A 1 82 ? 11.887 -1.597 -4.896 1.00 97.25 82 VAL A N 1
ATOM 628 C CA . VAL A 1 82 ? 11.020 -2.105 -3.831 1.00 97.25 82 VAL A CA 1
ATOM 629 C C . VAL A 1 82 ? 10.004 -1.042 -3.421 1.00 97.25 82 VAL A C 1
ATOM 631 O O . VAL A 1 82 ? 10.317 0.148 -3.462 1.00 97.25 82 VAL A O 1
ATOM 634 N N . PRO A 1 83 ? 8.792 -1.441 -3.007 1.00 97.75 83 PRO A N 1
ATOM 635 C CA . PRO A 1 83 ? 7.762 -0.505 -2.584 1.00 97.75 83 PRO A CA 1
ATOM 636 C C . PRO A 1 83 ? 8.166 0.192 -1.281 1.00 97.75 83 PRO A C 1
ATOM 638 O O . PRO A 1 83 ? 8.506 -0.461 -0.293 1.00 97.75 83 PRO A O 1
ATOM 641 N N . VAL A 1 84 ? 8.091 1.522 -1.266 1.00 97.56 84 VAL A N 1
ATOM 642 C CA . VAL A 1 84 ? 8.457 2.361 -0.108 1.00 97.56 84 VAL A CA 1
ATOM 643 C C . VAL A 1 84 ? 7.302 3.215 0.405 1.00 97.56 84 VAL A C 1
ATOM 645 O O . VAL A 1 84 ? 7.294 3.606 1.574 1.00 97.56 84 VAL A O 1
ATOM 648 N N . HIS A 1 85 ? 6.303 3.493 -0.435 1.00 97.50 85 HIS A N 1
ATOM 649 C CA . HIS A 1 85 ? 5.167 4.331 -0.069 1.00 97.50 85 HIS A CA 1
ATOM 650 C C . HIS A 1 85 ? 3.879 3.880 -0.762 1.00 97.50 85 HIS A C 1
ATOM 652 O O . HIS A 1 85 ? 3.901 3.454 -1.912 1.00 97.50 85 HIS A O 1
ATOM 658 N N . PHE A 1 86 ? 2.751 4.011 -0.065 1.00 97.38 86 PHE A N 1
ATOM 659 C CA . PHE A 1 86 ? 1.417 3.839 -0.637 1.00 97.38 86 PHE A CA 1
ATOM 660 C C . PHE A 1 86 ? 0.841 5.222 -0.944 1.00 97.38 86 PHE A C 1
ATOM 662 O O . PHE A 1 86 ? 0.550 5.973 -0.013 1.00 97.38 86 PHE A O 1
ATOM 669 N N . ASP A 1 87 ? 0.683 5.551 -2.224 1.00 97.38 87 ASP A N 1
ATOM 670 C CA . ASP A 1 87 ? 0.254 6.877 -2.674 1.00 97.38 87 ASP A CA 1
ATOM 671 C C . ASP A 1 87 ? -1.283 7.011 -2.678 1.00 97.38 87 ASP A C 1
ATOM 673 O O . ASP A 1 87 ? -1.816 7.995 -2.147 1.00 97.38 87 ASP A O 1
ATOM 677 N N . ARG A 1 88 ? -2.028 6.019 -3.198 1.00 92.94 88 ARG A N 1
ATOM 678 C CA . ARG A 1 88 ? -3.511 5.982 -3.177 1.00 92.94 88 ARG A CA 1
ATOM 679 C C . ARG A 1 88 ? -4.116 4.604 -3.435 1.00 92.94 88 ARG A C 1
ATOM 681 O O . ARG A 1 88 ? -3.512 3.813 -4.182 1.00 92.94 88 ARG A O 1
#

Foldseek 3Di:
DQPQWDDQKDKDFPDDQVQQLVQQVAQFDAFPVRDRQKGKDKTKMWMWGWPDDRGPPTDTDIDIDIDIWIFGWDQDPVRRTGTDGTRD

InterPro domains:
  IPR001427 Pancreatic ribonuclease [PR00794] (12-31)
  IPR001427 Pancreatic ribonuclease [PR00794] (35-53)
  IPR001427 Pancreatic ribonuclease [PR00794] (56-78)
  IPR001427 Pancreatic ribonuclease [PTHR11437] (1-88)
  IPR023411 Ribonuclease A, active site [PS00127] (6-12)
  IPR023412 Ribonuclease A-domain [PF00074] (1-87)
  IPR023412 Ribonuclease A-domain [SM00092] (1-88)
  IPR036816 Ribonuclease A-like domain superfamily [G3DSA:3.10.130.10] (1-88)
  IPR036816 Ribonuclease A-like domain superfamily [SSF54076] (1-87)

Organism: Myotis brandtii (NCBI:txid109478)

Secondary structure (DSSP, 8-state):
--SSS--SEEEEE-S-HHHHHHHTTSPPB--TTS-S-EEEEEEEEEEEEE-S-SSSSP-EEEEEEEEEEEEEEEE-TTS-EEEEEE--

pLDDT: mean 96.41, std 2.33, range [89.0, 98.56]

Radius of gyration: 14.71 Å; chains: 1; bounding box: 36×26×38 Å

Sequence (88 aa):
MTQPWCKELNTFIHENNSTINSICSNRSIPCKDGRMNCHEGEVRITECRNIGKTMPPCSYKATASTRNVTIACDENHKGALVPVHFDR